Protein AF-A0AAV6YNF8-F1 (afdb_monomer_lite)

Foldseek 3Di:
DFKDQQVVRDTDGDDQAEDPDDPVLVVLQVVPDDDDDVSNHDPDDDDDDPDDDQRMKDKDWDKDFDDPDDLVVVCVCVVPDDPVCCVVCVVVVVVVVVRSSVSSVPRVNDIDTFKMDIGRVVVQVVVQVPVPPPDDDDDDDDDDPVVVVVVSNVVVPDDPDPDDPPPDDDDDDDDPDIGTD

Secondary structure (DSSP, 8-state):
-EEEETTTTEE-S---------HHHHHTTTTT-----GGGS-S------SS--TTEEEEEEEEEE--SS-HHHHHHHHHH--GGGTTTSHHHHHHHHHHHHHHHHHHTT-EEEEEEEEEEHHHHHHHHTSTT-SS---------HHHHHHHHHHTT---S----TTSPPPPPP-----EE-

Sequence (181 aa):
MALYDAKEKRKISESFHFDLNSDAMKNMLRTQSGHQAPSTLARSAIFSITYPSPDIYLVIKMEKVLQQGDIGDCCEPYMVLKESDGMKNKEKVDKLRAQADQFCSRLGRYRMPFAWTAIHLMNIINSMGACERDSDSESERKSTWNERKKKAFERLSVGDEVCGFNSFRPATLTVTNFFKQ

InterPro domains:
  IPR026791 Dedicator of cytokinesis [PTHR23317] (1-181)

Structure (mmCIF, N/CA/C/O backbone):
data_AF-A0AAV6YNF8-F1
#
_entry.id   AF-A0AAV6YNF8-F1
#
loop_
_atom_site.group_PDB
_atom_site.id
_atom_site.type_symbol
_atom_site.label_atom_id
_atom_site.label_alt_id
_atom_site.label_comp_id
_atom_site.label_asym_id
_atom_site.label_entity_id
_atom_site.label_seq_id
_atom_site.pdbx_PDB_ins_code
_atom_site.Cartn_x
_atom_site.Cartn_y
_atom_site.Cartn_z
_atom_site.occupancy
_atom_site.B_iso_or_equiv
_atom_site.auth_seq_id
_atom_site.auth_comp_id
_atom_site.auth_asym_id
_atom_site.auth_atom_id
_atom_site.pdbx_PDB_model_num
ATOM 1 N N . MET A 1 1 ? 3.901 -4.040 -3.110 1.00 92.62 1 MET A N 1
ATOM 2 C CA . MET A 1 1 ? 4.691 -3.349 -4.151 1.00 92.62 1 MET A CA 1
ATOM 3 C C . MET A 1 1 ? 5.000 -4.296 -5.302 1.00 92.62 1 MET A C 1
ATOM 5 O O . MET A 1 1 ? 5.044 -5.501 -5.084 1.00 92.62 1 MET A O 1
ATOM 9 N N . ALA A 1 2 ? 5.184 -3.765 -6.508 1.00 95.69 2 ALA A N 1
ATOM 10 C CA . ALA A 1 2 ? 5.621 -4.513 -7.690 1.00 95.69 2 ALA A CA 1
ATOM 11 C C . ALA A 1 2 ? 6.217 -3.557 -8.735 1.00 95.69 2 ALA A C 1
ATOM 13 O O . ALA A 1 2 ? 5.951 -2.354 -8.694 1.00 95.69 2 ALA A O 1
ATOM 14 N N . LEU A 1 3 ? 6.985 -4.094 -9.679 1.00 96.69 3 LEU A N 1
ATOM 15 C CA . LEU A 1 3 ? 7.492 -3.361 -10.833 1.00 96.69 3 LEU A CA 1
ATOM 16 C C . LEU A 1 3 ? 6.463 -3.355 -11.967 1.00 96.69 3 LEU A C 1
ATOM 18 O O . LEU A 1 3 ? 5.854 -4.382 -12.288 1.00 96.69 3 LEU A O 1
ATOM 22 N N . TYR A 1 4 ? 6.297 -2.191 -12.582 1.00 97.06 4 TYR A N 1
ATOM 23 C CA . TY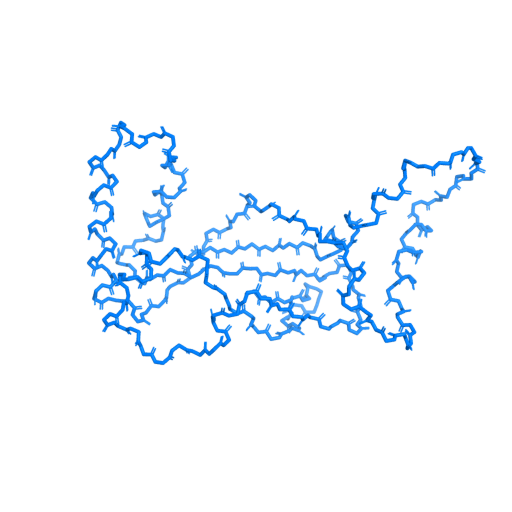R A 1 4 ? 5.444 -1.971 -13.743 1.00 97.06 4 TYR A CA 1
ATOM 24 C C . TYR A 1 4 ? 6.255 -1.331 -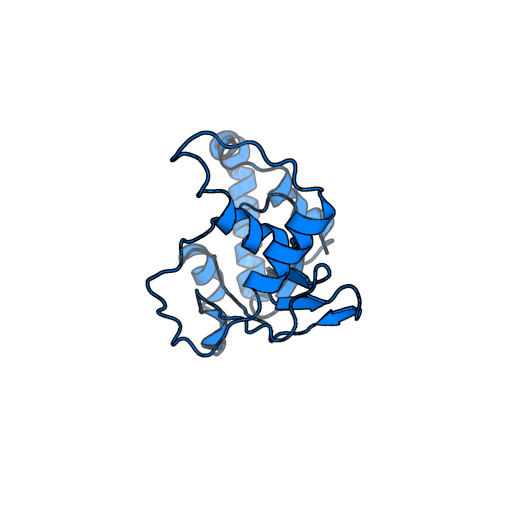14.857 1.00 97.06 4 TYR A C 1
ATOM 26 O O . TYR A 1 4 ? 7.044 -0.423 -14.606 1.00 97.06 4 TYR A O 1
ATOM 34 N N . ASP A 1 5 ? 6.018 -1.791 -16.076 1.00 96.31 5 ASP A N 1
ATOM 35 C CA . ASP A 1 5 ? 6.506 -1.151 -17.286 1.00 96.31 5 ASP A CA 1
ATOM 36 C C . ASP A 1 5 ? 5.393 -0.246 -17.828 1.00 96.31 5 ASP A C 1
ATOM 38 O O . ASP A 1 5 ? 4.312 -0.723 -18.189 1.00 96.31 5 ASP A O 1
ATOM 42 N N . ALA A 1 6 ? 5.631 1.065 -17.825 1.00 96.19 6 ALA A N 1
ATOM 43 C CA . ALA A 1 6 ? 4.671 2.062 -18.284 1.00 96.19 6 ALA A CA 1
ATOM 44 C C . ALA A 1 6 ? 4.515 2.064 -19.811 1.00 96.19 6 ALA A C 1
ATOM 46 O O . ALA A 1 6 ? 3.421 2.347 -20.306 1.00 96.19 6 ALA A O 1
ATOM 47 N N . LYS A 1 7 ? 5.572 1.713 -20.552 1.00 95.19 7 LYS A N 1
ATOM 48 C CA . LYS A 1 7 ? 5.548 1.619 -22.013 1.00 95.19 7 LYS A CA 1
ATOM 49 C C . LYS A 1 7 ? 4.696 0.432 -22.453 1.00 95.19 7 LYS A C 1
ATOM 51 O O . LYS A 1 7 ? 3.805 0.591 -23.283 1.00 95.19 7 LYS A O 1
ATOM 56 N N . GLU A 1 8 ? 4.909 -0.720 -21.825 1.00 94.06 8 GLU A N 1
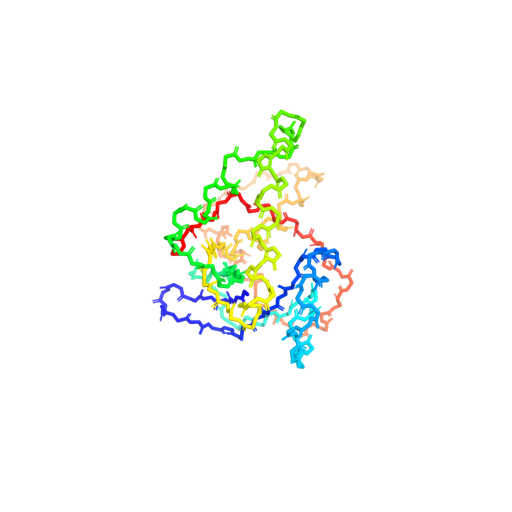ATOM 57 C CA . GLU A 1 8 ? 4.154 -1.955 -22.086 1.00 94.06 8 GLU A CA 1
ATOM 58 C C . GLU A 1 8 ? 2.822 -2.024 -21.311 1.00 94.06 8 GLU A C 1
ATOM 60 O O . GLU A 1 8 ? 2.043 -2.963 -21.479 1.00 94.06 8 GLU A O 1
ATOM 65 N N . LYS A 1 9 ? 2.555 -1.039 -20.441 1.00 95.38 9 LYS A N 1
ATOM 66 C CA . LYS A 1 9 ? 1.345 -0.906 -19.607 1.00 95.38 9 LYS A CA 1
ATOM 67 C C . LYS A 1 9 ? 1.009 -2.165 -18.801 1.00 95.38 9 LYS A C 1
ATOM 69 O O . LYS A 1 9 ? -0.162 -2.504 -18.620 1.00 95.38 9 LYS A O 1
ATOM 74 N N . ARG A 1 10 ? 2.025 -2.865 -18.292 1.00 95.75 10 ARG A N 1
ATOM 75 C CA . ARG A 1 10 ? 1.845 -4.141 -17.582 1.00 95.75 10 ARG A CA 1
ATOM 76 C C . ARG A 1 10 ? 2.726 -4.265 -16.348 1.00 95.75 10 ARG A C 1
ATOM 78 O O . ARG A 1 10 ? 3.792 -3.662 -16.250 1.00 95.75 10 ARG A O 1
ATOM 85 N N . LYS A 1 11 ? 2.280 -5.099 -15.408 1.00 96.44 11 LYS A N 1
ATOM 86 C CA . LYS A 1 11 ? 3.100 -5.543 -14.277 1.00 96.44 11 LYS A CA 1
ATOM 87 C C . LYS A 1 11 ? 4.159 -6.524 -14.787 1.00 96.44 11 LYS A C 1
ATOM 89 O O . LYS A 1 11 ? 3.813 -7.444 -15.523 1.00 96.44 11 LYS A O 1
ATOM 94 N N . ILE A 1 12 ? 5.411 -6.343 -14.375 1.00 95.81 12 ILE A N 1
ATOM 95 C CA . ILE A 1 12 ? 6.553 -7.164 -14.820 1.00 95.81 12 ILE A CA 1
ATOM 96 C C . ILE A 1 12 ? 7.224 -7.953 -13.686 1.00 95.81 12 ILE A C 1
ATOM 98 O O . ILE A 1 12 ? 8.149 -8.712 -13.944 1.00 95.81 12 ILE A O 1
ATOM 102 N N . SER A 1 13 ? 6.760 -7.808 -12.442 1.00 94.88 13 SER A N 1
ATOM 103 C CA . SER A 1 13 ? 7.218 -8.613 -11.301 1.00 94.88 13 SER A CA 1
ATOM 104 C C . SER A 1 13 ? 6.059 -9.269 -10.554 1.00 94.88 13 SER A C 1
ATOM 106 O O . SER A 1 13 ? 4.887 -8.911 -10.721 1.00 94.88 13 SER A O 1
ATOM 108 N N . GLU A 1 14 ? 6.383 -10.183 -9.644 1.00 92.00 14 GLU A N 1
ATOM 109 C CA . GLU A 1 14 ? 5.440 -10.624 -8.620 1.00 92.00 14 GLU A CA 1
ATOM 110 C C . GLU A 1 14 ? 5.032 -9.479 -7.676 1.00 92.00 14 GLU A C 1
ATOM 112 O O . GLU A 1 14 ? 5.623 -8.392 -7.669 1.00 92.00 14 GLU A O 1
ATOM 117 N N . SER A 1 15 ? 3.975 -9.721 -6.899 1.00 91.44 15 SER A N 1
ATOM 118 C CA . SER A 1 15 ? 3.502 -8.781 -5.886 1.00 91.44 15 SER A CA 1
ATOM 119 C C . SER A 1 15 ? 4.155 -9.090 -4.543 1.00 91.44 15 SER A C 1
ATOM 121 O O . SER A 1 15 ? 3.827 -10.090 -3.909 1.00 91.44 15 SER A O 1
ATOM 123 N N . PHE A 1 16 ? 5.016 -8.192 -4.080 1.00 91.75 16 PHE A N 1
ATOM 124 C CA . PHE A 1 16 ? 5.605 -8.264 -2.750 1.00 91.75 16 PHE A CA 1
ATOM 125 C C . PHE A 1 16 ? 4.724 -7.532 -1.735 1.00 91.75 16 PHE A C 1
ATOM 127 O O . PHE A 1 16 ? 4.425 -6.349 -1.917 1.00 91.75 16 PHE A O 1
ATOM 134 N N . HIS A 1 17 ? 4.307 -8.205 -0.668 1.00 89.25 17 HIS A N 1
ATOM 135 C CA . HIS A 1 17 ? 3.494 -7.613 0.394 1.00 89.25 17 HIS A CA 1
ATOM 136 C C . HIS A 1 17 ? 4.344 -7.484 1.651 1.00 89.25 17 HIS A C 1
ATOM 138 O O . HIS A 1 17 ? 5.160 -8.348 1.937 1.00 89.25 17 HIS A O 1
ATOM 144 N N . PHE A 1 18 ? 4.161 -6.403 2.394 1.00 88.81 18 PHE A N 1
ATOM 145 C CA . PHE A 1 18 ? 4.869 -6.181 3.645 1.00 88.81 18 PHE A CA 1
ATOM 146 C C . PHE A 1 18 ? 3.979 -5.384 4.589 1.00 88.81 18 PHE A C 1
ATOM 148 O O . PHE A 1 18 ? 3.141 -4.594 4.148 1.00 88.81 18 PHE A O 1
ATOM 155 N N . ASP A 1 19 ? 4.177 -5.593 5.886 1.00 87.19 19 ASP A N 1
ATOM 156 C CA . ASP A 1 19 ? 3.402 -4.945 6.936 1.00 87.19 19 ASP A CA 1
ATOM 157 C C . ASP A 1 19 ? 4.313 -4.122 7.857 1.00 87.19 19 ASP A C 1
ATOM 159 O O . ASP A 1 19 ? 5.087 -4.668 8.651 1.00 87.19 19 ASP A O 1
ATOM 163 N N . LEU A 1 20 ? 4.192 -2.795 7.755 1.00 85.56 20 LEU A N 1
ATOM 164 C CA . LEU A 1 20 ? 4.922 -1.823 8.577 1.00 85.56 20 LEU A CA 1
ATOM 165 C C . LEU A 1 20 ? 4.193 -1.454 9.877 1.00 85.56 20 LEU A C 1
ATOM 167 O O . LEU A 1 20 ? 4.682 -0.617 10.632 1.00 85.56 20 LEU A O 1
ATOM 171 N N . ASN A 1 21 ? 3.028 -2.044 10.152 1.00 88.44 21 ASN A N 1
ATOM 172 C CA . ASN A 1 21 ? 2.275 -1.735 11.359 1.00 88.44 21 ASN A CA 1
ATOM 173 C C . ASN A 1 21 ? 3.021 -2.191 12.622 1.00 88.44 21 ASN A C 1
ATOM 175 O O . ASN A 1 21 ? 3.659 -3.253 12.651 1.00 88.44 21 ASN A O 1
ATOM 179 N N . SER A 1 22 ? 2.885 -1.397 13.688 1.00 88.62 22 SER A N 1
ATOM 180 C CA . SER A 1 22 ? 3.375 -1.750 15.021 1.00 88.62 22 SER A CA 1
ATOM 181 C C . SER A 1 22 ? 2.633 -2.963 15.583 1.00 88.62 22 SER A C 1
ATOM 183 O O . SER A 1 22 ? 1.509 -3.271 15.173 1.00 88.62 22 SER A O 1
ATOM 185 N N . ASP A 1 23 ? 3.230 -3.629 16.571 1.00 86.81 23 ASP A N 1
ATOM 186 C CA . ASP A 1 23 ? 2.586 -4.773 17.224 1.00 86.81 23 ASP A CA 1
ATOM 187 C C . ASP A 1 23 ? 1.247 -4.385 17.858 1.00 86.81 23 ASP A C 1
ATOM 189 O O . ASP A 1 23 ? 0.283 -5.137 17.759 1.00 86.81 23 ASP A O 1
ATOM 193 N N . ALA A 1 24 ? 1.134 -3.176 18.416 1.00 87.62 24 ALA A N 1
ATOM 194 C CA . ALA A 1 24 ? -0.123 -2.664 18.959 1.00 87.62 24 ALA A CA 1
ATOM 195 C C . ALA A 1 24 ? -1.247 -2.621 17.906 1.00 87.62 24 ALA A C 1
ATOM 197 O O . ALA A 1 24 ? -2.357 -3.069 18.178 1.00 87.62 24 ALA A O 1
ATOM 198 N N . MET A 1 25 ? -0.955 -2.150 16.691 1.00 88.00 25 MET A N 1
ATOM 199 C CA . MET A 1 25 ? -1.936 -2.099 15.601 1.00 88.00 25 MET A CA 1
ATOM 200 C C . MET A 1 25 ? -2.276 -3.507 15.090 1.00 88.00 25 MET A C 1
ATOM 202 O O . MET A 1 25 ? -3.436 -3.828 14.838 1.00 88.00 25 MET A O 1
ATOM 206 N N . LYS A 1 26 ? -1.276 -4.393 15.003 1.00 87.25 26 LYS A N 1
ATOM 207 C CA . LYS A 1 26 ? -1.484 -5.806 14.644 1.00 87.25 26 LYS A CA 1
ATOM 208 C C . LYS A 1 26 ? -2.362 -6.531 15.666 1.00 87.25 26 LYS A C 1
ATOM 210 O O . LYS A 1 26 ? -3.153 -7.395 15.288 1.00 87.25 26 LYS A O 1
ATOM 215 N N . ASN A 1 27 ? -2.281 -6.155 16.945 1.00 88.06 27 ASN A N 1
ATOM 216 C CA . ASN A 1 27 ? -3.108 -6.727 18.010 1.00 88.06 27 ASN A CA 1
ATOM 217 C C . ASN A 1 27 ? -4.604 -6.498 17.785 1.00 88.06 27 ASN A C 1
ATOM 219 O O . ASN A 1 27 ? -5.390 -7.385 18.111 1.00 88.06 27 ASN A O 1
ATOM 223 N N . MET A 1 28 ? -4.987 -5.386 17.150 1.00 89.12 28 MET A N 1
ATOM 224 C CA . MET A 1 28 ? -6.384 -5.085 16.812 1.00 89.12 28 MET A CA 1
ATOM 225 C C . MET A 1 28 ? -6.995 -6.118 15.845 1.00 89.12 28 MET A C 1
ATOM 227 O O . MET A 1 28 ? -8.214 -6.243 15.762 1.00 89.12 28 MET A O 1
ATOM 231 N N . LEU A 1 29 ? -6.164 -6.875 15.115 1.00 86.56 29 LEU A N 1
ATOM 232 C CA . LEU A 1 29 ? -6.586 -7.854 14.106 1.00 86.56 29 LEU A CA 1
ATOM 233 C C . LEU A 1 29 ? -6.427 -9.318 14.543 1.00 86.56 29 LEU A C 1
ATOM 235 O O . LEU A 1 29 ? -6.814 -10.214 13.790 1.00 86.56 29 LEU A O 1
ATOM 239 N N . ARG A 1 30 ? -5.887 -9.588 15.740 1.00 71.88 30 ARG A N 1
ATOM 240 C CA . ARG A 1 30 ? -5.541 -10.954 16.189 1.00 71.88 30 ARG A CA 1
ATOM 241 C C . ARG A 1 30 ? -6.725 -11.916 16.223 1.00 71.88 30 ARG A C 1
ATOM 243 O O . ARG A 1 30 ? -6.553 -13.100 15.967 1.00 71.88 30 ARG A O 1
ATOM 250 N N . THR A 1 31 ? -7.929 -11.422 16.491 1.00 66.25 31 THR A N 1
ATOM 251 C CA . THR A 1 31 ? -9.146 -12.251 16.533 1.00 66.25 31 THR A CA 1
ATOM 252 C C . THR A 1 31 ? -9.603 -12.699 15.141 1.00 66.25 31 THR A C 1
ATOM 254 O O . THR A 1 31 ? -10.402 -13.622 15.015 1.00 66.25 31 THR A O 1
ATOM 257 N N . GLN A 1 32 ? -9.125 -12.033 14.085 1.00 64.31 32 GLN A N 1
ATOM 258 C CA . GLN A 1 32 ? -9.597 -12.204 12.710 1.00 64.31 32 GLN A CA 1
ATOM 259 C C . GLN A 1 32 ? -8.520 -12.717 11.750 1.00 64.31 32 GLN A C 1
ATOM 261 O O . GLN A 1 32 ? -8.840 -13.056 10.610 1.00 64.31 32 GLN A O 1
ATOM 266 N N . SER A 1 33 ? -7.258 -12.780 12.175 1.00 61.38 33 SER A N 1
ATOM 267 C CA . SER A 1 33 ? -6.169 -13.267 11.336 1.00 61.38 33 SER A CA 1
ATOM 268 C C . SER A 1 33 ? -6.287 -14.778 11.128 1.00 61.38 33 SER A C 1
ATOM 270 O O . SER A 1 33 ? -5.930 -15.565 12.002 1.00 61.38 33 SER A O 1
ATOM 272 N N . GLY A 1 34 ? -6.761 -15.179 9.946 1.00 62.31 34 GLY A N 1
ATOM 273 C CA . GLY A 1 34 ? -6.439 -16.491 9.389 1.00 62.31 34 GLY A CA 1
ATOM 274 C C . GLY A 1 34 ? -4.933 -16.626 9.130 1.00 62.31 34 GLY A C 1
ATOM 275 O O . GLY A 1 34 ? -4.153 -15.722 9.436 1.00 62.31 34 GLY A O 1
ATOM 276 N N . HIS A 1 35 ? -4.522 -17.755 8.553 1.00 60.25 35 HIS A N 1
ATOM 277 C CA . HIS A 1 35 ? -3.123 -18.020 8.217 1.00 60.25 35 HIS A CA 1
ATOM 278 C C . HIS A 1 35 ? -2.565 -16.891 7.331 1.00 60.25 35 HIS A C 1
ATOM 280 O O . HIS A 1 35 ? -2.941 -16.764 6.165 1.00 60.25 35 HIS A O 1
ATOM 286 N N . GLN A 1 36 ? -1.710 -16.032 7.895 1.00 67.62 36 GLN A N 1
ATOM 287 C CA . GLN A 1 36 ? -0.995 -15.027 7.115 1.00 67.62 36 GLN A CA 1
ATOM 288 C C . GLN A 1 36 ? 0.081 -15.749 6.316 1.00 67.62 36 GLN A C 1
ATOM 290 O O . GLN A 1 36 ? 0.892 -16.480 6.886 1.00 67.62 36 GLN A O 1
ATOM 295 N N . ALA A 1 37 ? 0.077 -15.569 4.997 1.00 69.69 37 ALA A N 1
ATOM 296 C CA . ALA A 1 37 ? 1.128 -16.131 4.167 1.00 69.69 37 ALA A CA 1
ATOM 297 C C . ALA A 1 37 ? 2.483 -15.564 4.633 1.00 69.69 37 ALA A C 1
ATOM 299 O O . ALA A 1 37 ? 2.587 -14.354 4.831 1.00 69.69 37 ALA A O 1
ATOM 300 N N . PRO A 1 38 ? 3.542 -16.378 4.778 1.00 72.38 38 PRO A N 1
ATOM 301 C CA . PRO A 1 38 ? 4.855 -15.883 5.201 1.00 72.38 38 PRO A CA 1
ATOM 302 C C . PRO A 1 38 ? 5.361 -14.702 4.358 1.00 72.38 38 PRO A C 1
ATOM 304 O O . PRO A 1 38 ? 6.025 -13.802 4.870 1.00 72.38 38 PRO A O 1
ATOM 307 N N . SER A 1 39 ? 4.974 -14.658 3.080 1.00 73.38 39 SER A N 1
ATOM 308 C CA . SER A 1 39 ? 5.285 -13.569 2.156 1.00 73.38 39 SER A CA 1
ATOM 309 C C . SER A 1 39 ? 4.727 -12.206 2.573 1.00 73.38 39 SER A C 1
ATOM 311 O O . SER A 1 39 ? 5.318 -11.207 2.191 1.00 73.38 39 SER A O 1
ATOM 313 N N . THR A 1 40 ? 3.652 -12.121 3.369 1.00 73.81 40 THR A N 1
ATOM 314 C CA . THR A 1 40 ? 3.119 -10.837 3.869 1.00 73.81 40 THR A CA 1
ATOM 315 C C . THR A 1 40 ? 3.890 -10.290 5.071 1.00 73.81 40 THR A C 1
ATOM 317 O O . THR A 1 40 ? 3.727 -9.124 5.426 1.00 73.81 40 THR A O 1
ATOM 320 N N . LEU A 1 41 ? 4.725 -11.119 5.707 1.00 75.62 41 LEU A N 1
ATOM 321 C CA . LEU A 1 41 ? 5.575 -10.750 6.845 1.00 75.62 41 LEU A CA 1
ATOM 322 C C . LEU A 1 41 ? 7.007 -10.393 6.423 1.00 75.62 41 LEU A C 1
ATOM 324 O O . LEU A 1 41 ? 7.819 -9.987 7.258 1.00 75.62 41 LEU A O 1
ATOM 328 N N . ALA A 1 42 ? 7.325 -10.557 5.139 1.00 82.19 42 ALA A N 1
ATOM 329 C CA . ALA A 1 42 ? 8.649 -10.301 4.612 1.00 82.19 42 ALA A CA 1
ATOM 330 C C . ALA A 1 42 ? 9.018 -8.813 4.732 1.00 82.19 42 ALA A C 1
ATOM 332 O O . ALA A 1 42 ? 8.200 -7.916 4.524 1.00 82.19 42 ALA A O 1
ATOM 333 N N . ARG A 1 43 ? 10.285 -8.552 5.068 1.00 83.38 43 ARG A N 1
ATOM 334 C CA . ARG A 1 43 ? 10.851 -7.194 5.189 1.00 83.38 43 ARG A CA 1
ATOM 335 C C . ARG A 1 43 ? 11.798 -6.829 4.049 1.00 83.38 43 ARG A C 1
ATOM 337 O O . ARG A 1 43 ? 12.229 -5.685 3.959 1.00 83.38 43 ARG A O 1
ATOM 344 N N . SER A 1 44 ? 12.119 -7.791 3.194 1.00 86.69 44 SER A N 1
ATOM 345 C CA . SER A 1 44 ? 13.017 -7.635 2.058 1.00 86.69 44 SER A CA 1
ATOM 346 C C . SER A 1 44 ? 12.445 -8.345 0.837 1.00 86.69 44 SER A C 1
ATOM 348 O O . SER A 1 44 ? 11.786 -9.377 0.953 1.00 86.69 44 SER A O 1
ATOM 350 N N . ALA A 1 45 ? 12.706 -7.767 -0.332 1.00 87.88 45 ALA A N 1
ATOM 351 C CA . ALA A 1 45 ? 12.309 -8.291 -1.629 1.00 87.88 45 ALA A CA 1
ATOM 352 C C . ALA A 1 45 ? 13.473 -8.147 -2.604 1.00 87.88 45 ALA A C 1
ATOM 354 O O . ALA A 1 45 ? 14.221 -7.170 -2.532 1.00 87.88 45 ALA A O 1
ATOM 355 N N . ILE A 1 46 ? 13.592 -9.092 -3.530 1.00 89.31 46 ILE A N 1
ATOM 356 C CA . ILE A 1 46 ? 14.580 -9.051 -4.606 1.00 89.31 46 ILE A CA 1
ATOM 357 C C . ILE A 1 46 ? 13.820 -9.026 -5.927 1.00 89.31 46 ILE A C 1
ATOM 359 O O . ILE A 1 46 ? 12.933 -9.845 -6.154 1.00 89.31 46 ILE A O 1
ATOM 363 N N . PHE A 1 47 ? 14.173 -8.083 -6.799 1.00 90.69 47 PHE A N 1
ATOM 364 C CA . PHE A 1 47 ? 13.604 -7.971 -8.138 1.00 90.69 47 PHE A CA 1
ATOM 365 C C . PHE A 1 47 ? 14.708 -8.180 -9.166 1.00 90.69 47 PHE A C 1
ATOM 367 O O . PHE A 1 47 ? 15.691 -7.443 -9.174 1.00 90.69 47 PHE A O 1
ATOM 374 N N . SER A 1 48 ? 14.532 -9.172 -10.036 1.00 89.81 48 SER A N 1
ATOM 375 C CA . SER A 1 48 ? 15.410 -9.381 -11.186 1.00 89.81 48 SER A CA 1
ATOM 376 C C . SER A 1 48 ? 14.865 -8.626 -12.396 1.00 89.81 48 SER A C 1
ATOM 378 O O . SER A 1 48 ? 13.665 -8.680 -12.673 1.00 89.81 48 SER A O 1
ATOM 380 N N . ILE A 1 49 ? 15.734 -7.901 -13.103 1.00 88.62 49 ILE A N 1
ATOM 381 C CA . ILE A 1 49 ? 15.372 -7.088 -14.268 1.00 88.62 49 ILE A CA 1
ATOM 382 C C . ILE A 1 49 ? 16.332 -7.421 -15.399 1.00 88.62 49 ILE A C 1
ATOM 384 O O . ILE A 1 49 ? 17.470 -6.966 -15.414 1.00 88.62 49 ILE A O 1
ATOM 388 N N . THR A 1 50 ? 15.855 -8.203 -16.362 1.00 86.94 50 THR A N 1
ATOM 389 C CA . THR A 1 50 ? 16.659 -8.624 -17.517 1.00 86.94 50 THR A CA 1
ATOM 390 C C . THR A 1 50 ? 16.834 -7.506 -18.545 1.00 86.94 50 THR A C 1
ATOM 392 O O . THR A 1 50 ? 17.884 -7.401 -19.169 1.00 86.94 50 THR A O 1
ATOM 395 N N . TYR A 1 51 ? 15.822 -6.647 -18.709 1.00 85.56 51 TYR A N 1
ATOM 396 C CA . TYR A 1 51 ? 15.833 -5.547 -19.677 1.00 85.56 51 TYR A CA 1
ATOM 397 C C . TYR A 1 51 ? 15.537 -4.221 -18.970 1.00 85.56 51 TYR A C 1
ATOM 399 O O . TYR A 1 51 ? 14.374 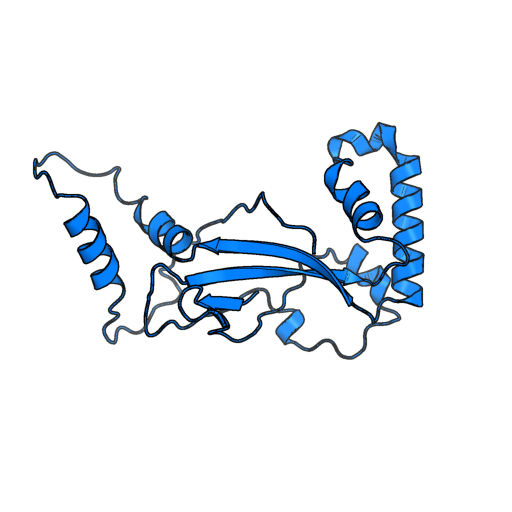-3.826 -18.848 1.00 85.56 51 TYR A O 1
ATOM 407 N N . PRO A 1 52 ? 16.570 -3.534 -18.457 1.00 85.50 52 PRO A N 1
ATOM 408 C CA . PRO A 1 52 ? 16.408 -2.224 -17.852 1.00 85.50 52 PRO A CA 1
ATOM 409 C C . PRO A 1 52 ? 15.823 -1.224 -18.854 1.00 85.50 52 PRO A C 1
ATOM 411 O O . PRO A 1 52 ? 16.220 -1.172 -20.016 1.00 85.50 52 PRO A O 1
ATOM 414 N N . SER A 1 53 ? 14.885 -0.404 -18.392 1.00 89.56 53 SER A N 1
ATOM 415 C CA . SER A 1 53 ? 14.180 0.579 -19.212 1.00 89.56 53 SER A CA 1
ATOM 416 C C . SER A 1 53 ? 13.882 1.830 -18.381 1.00 89.56 53 SER A C 1
ATOM 418 O O . SER A 1 53 ? 13.583 1.710 -17.186 1.00 89.56 53 SER A O 1
ATOM 420 N N . PRO A 1 54 ? 13.936 3.038 -18.980 1.00 92.50 54 PRO A N 1
ATOM 421 C CA . PRO A 1 54 ? 13.509 4.262 -18.313 1.00 92.50 54 PRO A CA 1
ATOM 422 C C . PRO A 1 54 ? 11.999 4.293 -18.052 1.00 92.50 54 PRO A C 1
ATOM 424 O O . PRO A 1 54 ? 11.544 5.204 -17.379 1.00 92.50 54 PRO A O 1
ATOM 427 N N . ASP A 1 55 ? 11.221 3.334 -18.545 1.00 95.50 55 ASP A N 1
ATOM 428 C CA . ASP A 1 55 ? 9.770 3.291 -18.351 1.00 95.50 55 ASP A CA 1
ATOM 429 C C . ASP A 1 55 ? 9.353 2.355 -17.203 1.00 95.50 55 ASP A C 1
ATOM 431 O O . ASP A 1 55 ? 8.167 2.080 -17.026 1.00 95.50 55 ASP A O 1
ATOM 435 N N . ILE A 1 56 ? 10.311 1.861 -16.404 1.00 96.19 56 ILE A N 1
ATOM 436 C CA . ILE A 1 56 ? 10.026 0.996 -15.253 1.00 96.19 56 ILE A CA 1
ATOM 437 C C . ILE A 1 56 ? 9.794 1.824 -13.985 1.00 96.19 56 ILE A C 1
ATOM 439 O O . ILE A 1 56 ? 10.622 2.644 -13.575 1.00 96.19 56 ILE A O 1
ATOM 443 N N . TYR A 1 57 ? 8.683 1.532 -13.311 1.00 96.38 57 TYR A N 1
ATOM 444 C CA . TYR A 1 57 ? 8.288 2.144 -12.050 1.00 96.38 57 TYR A CA 1
ATOM 445 C C . TYR A 1 57 ? 8.099 1.086 -10.968 1.00 96.38 57 TYR A C 1
ATOM 447 O O . TYR A 1 57 ? 7.459 0.054 -11.178 1.00 96.38 57 TYR A O 1
ATOM 455 N N . LEU A 1 58 ? 8.602 1.381 -9.773 1.00 95.25 58 LEU A N 1
ATOM 456 C CA . LEU A 1 58 ? 8.222 0.684 -8.558 1.00 95.25 58 LEU A CA 1
ATOM 457 C C . LEU A 1 58 ? 6.895 1.257 -8.062 1.00 95.25 58 LEU A C 1
ATOM 459 O O . LEU A 1 58 ? 6.828 2.401 -7.616 1.00 95.25 58 LEU A O 1
ATOM 463 N N . VAL A 1 59 ? 5.838 0.453 -8.113 1.00 95.69 59 VAL A N 1
ATOM 464 C CA . VAL A 1 59 ? 4.516 0.840 -7.620 1.00 95.69 59 VAL A CA 1
ATOM 465 C C . VAL A 1 59 ? 4.295 0.233 -6.243 1.00 95.69 59 VAL A C 1
ATOM 467 O O . VAL A 1 59 ? 4.316 -0.991 -6.068 1.00 95.69 59 VAL A O 1
ATOM 470 N N . ILE A 1 60 ? 4.041 1.087 -5.256 1.00 94.31 60 ILE A N 1
ATOM 471 C CA . ILE A 1 60 ? 3.667 0.684 -3.900 1.00 94.31 60 ILE A CA 1
ATOM 472 C C . ILE A 1 60 ? 2.182 0.982 -3.733 1.00 94.31 60 ILE A C 1
ATOM 474 O O . ILE A 1 60 ? 1.733 2.097 -3.978 1.00 94.31 60 ILE A O 1
ATOM 478 N N . LYS A 1 61 ? 1.421 -0.036 -3.336 1.00 93.94 61 LYS A N 1
ATOM 479 C CA . LYS A 1 61 ? -0.002 0.070 -3.017 1.00 93.94 61 LYS A CA 1
ATOM 480 C C . LYS A 1 61 ? -0.163 -0.164 -1.523 1.00 93.94 61 LYS A C 1
ATOM 482 O O . LYS A 1 61 ? 0.448 -1.089 -0.990 1.00 93.94 61 LYS A O 1
ATOM 487 N N . MET A 1 62 ? -0.950 0.684 -0.884 1.00 92.19 62 MET A N 1
ATOM 488 C CA . MET A 1 62 ? -1.338 0.596 0.512 1.00 92.19 62 MET A CA 1
ATOM 489 C C . MET A 1 62 ? -2.776 0.111 0.592 1.00 92.19 62 MET A C 1
ATOM 491 O O . MET A 1 62 ? -3.670 0.641 -0.072 1.00 92.19 62 MET A O 1
ATOM 495 N N . GLU A 1 63 ? -2.988 -0.872 1.451 1.00 91.69 63 GLU A N 1
ATOM 496 C CA . GLU A 1 63 ? -4.306 -1.384 1.783 1.00 91.69 63 GLU A CA 1
ATOM 497 C C . GLU A 1 63 ? -4.630 -1.049 3.233 1.00 91.69 63 GLU A C 1
ATOM 499 O O . GLU A 1 63 ? -3.750 -0.992 4.096 1.00 91.69 63 GLU A O 1
ATOM 504 N N . LYS A 1 64 ? -5.915 -0.859 3.509 1.00 92.12 64 LYS A N 1
ATOM 505 C CA . LYS A 1 64 ? -6.442 -0.615 4.850 1.00 92.12 64 LYS A CA 1
ATOM 506 C C . LYS A 1 64 ? -7.522 -1.643 5.163 1.00 92.12 64 LYS A C 1
ATOM 508 O O . LYS A 1 64 ? -8.079 -2.266 4.264 1.00 92.12 64 LYS A O 1
ATOM 513 N N . VAL A 1 65 ? -7.808 -1.848 6.445 1.00 92.62 65 VAL A N 1
ATOM 514 C CA . VAL A 1 65 ? -9.012 -2.581 6.865 1.00 92.62 65 VAL A CA 1
ATOM 515 C C . VAL A 1 65 ? -10.243 -1.876 6.302 1.00 92.62 65 VAL A C 1
ATOM 517 O O . VAL A 1 65 ? -10.334 -0.647 6.379 1.00 92.62 65 VAL A O 1
ATOM 520 N N . LEU A 1 66 ? -11.170 -2.655 5.742 1.00 92.56 66 LEU A N 1
ATOM 521 C CA . LEU A 1 66 ? -12.410 -2.127 5.189 1.00 92.56 66 LEU A CA 1
ATOM 522 C C . LEU A 1 66 ? -13.156 -1.307 6.251 1.00 92.56 66 LEU A C 1
ATOM 524 O O . LEU A 1 66 ? -13.407 -1.769 7.363 1.00 92.56 66 LEU A O 1
ATOM 528 N N . GLN A 1 67 ? -13.512 -0.084 5.883 1.00 92.19 67 GLN A N 1
ATOM 529 C CA . GLN A 1 67 ? -14.268 0.855 6.698 1.00 92.19 67 GLN A CA 1
ATOM 530 C C . GLN A 1 67 ? -15.522 1.266 5.924 1.00 92.19 67 GLN A C 1
ATOM 532 O O . GLN A 1 67 ? -15.504 1.347 4.701 1.00 92.19 67 GLN A O 1
ATOM 537 N N . GLN A 1 68 ? -16.619 1.495 6.643 1.00 87.44 68 GLN A N 1
ATOM 538 C CA . GLN A 1 68 ? -17.840 2.047 6.057 1.00 87.44 68 GLN A CA 1
ATOM 539 C C . GLN A 1 68 ? -17.707 3.565 5.884 1.00 87.44 68 GLN A C 1
ATOM 541 O O . GLN A 1 68 ? -17.201 4.237 6.785 1.00 87.44 68 GLN A O 1
ATOM 546 N N . GLY A 1 69 ? -18.206 4.079 4.760 1.00 86.94 69 GLY A N 1
ATOM 547 C CA . GLY A 1 69 ? -18.142 5.493 4.382 1.00 86.94 69 GLY A CA 1
ATOM 548 C C . GLY A 1 69 ? -17.304 5.719 3.125 1.00 86.94 69 GLY A C 1
ATOM 549 O O . GLY A 1 69 ? -16.766 4.772 2.547 1.00 86.94 69 GLY A O 1
ATOM 550 N N . ASP A 1 70 ? -17.198 6.978 2.712 1.00 87.31 70 ASP A N 1
ATOM 551 C CA . ASP A 1 70 ? -16.411 7.359 1.546 1.00 87.31 70 ASP A CA 1
ATOM 552 C C . ASP A 1 70 ? -14.909 7.351 1.854 1.00 87.31 70 ASP A C 1
ATOM 554 O O . ASP A 1 70 ? -14.458 7.652 2.965 1.00 87.31 70 ASP A O 1
ATOM 558 N N . ILE A 1 71 ? -14.096 7.031 0.843 1.00 84.62 71 ILE A N 1
ATOM 559 C CA . ILE A 1 71 ? -12.636 6.978 0.999 1.00 84.62 71 ILE A CA 1
ATOM 560 C C . ILE A 1 71 ? -12.032 8.345 1.353 1.00 84.62 71 ILE A C 1
ATOM 562 O O . ILE A 1 71 ? -11.025 8.397 2.057 1.00 84.62 71 ILE A O 1
ATOM 566 N N . GLY A 1 72 ? -12.677 9.441 0.928 1.00 85.75 72 GLY A N 1
ATOM 567 C CA . GLY A 1 72 ? -12.295 10.810 1.285 1.00 85.75 72 GLY A CA 1
ATOM 568 C C . GLY A 1 72 ? -12.352 11.056 2.793 1.00 85.75 72 GLY A C 1
ATOM 569 O O . GLY A 1 72 ? -11.371 11.499 3.386 1.00 85.75 72 GLY A O 1
ATOM 570 N N . ASP A 1 73 ? -13.453 10.663 3.433 1.00 87.38 73 ASP A N 1
ATOM 571 C CA . ASP A 1 73 ? -13.609 10.780 4.887 1.00 87.38 73 ASP A CA 1
ATOM 572 C C . ASP A 1 73 ? -12.625 9.869 5.630 1.00 87.38 73 ASP A C 1
ATOM 574 O O . ASP A 1 73 ? -12.116 10.208 6.698 1.00 87.38 73 ASP A O 1
ATOM 578 N N . CYS A 1 74 ? -12.323 8.705 5.047 1.00 88.06 74 CYS A N 1
ATOM 579 C CA . CYS A 1 74 ? -11.369 7.758 5.610 1.00 88.06 74 CYS A CA 1
ATOM 580 C C . CYS A 1 74 ? -9.923 8.272 5.574 1.00 88.06 74 CYS A C 1
ATOM 582 O O . CYS A 1 74 ? -9.145 7.927 6.466 1.00 88.06 74 CYS A O 1
ATOM 584 N N . CYS A 1 75 ? -9.531 9.033 4.545 1.00 89.62 75 CYS A N 1
ATOM 585 C CA . CYS A 1 75 ? -8.165 9.542 4.408 1.00 89.62 75 CYS A CA 1
ATOM 586 C C . CYS A 1 75 ? -7.933 10.858 5.156 1.00 89.62 75 CYS A C 1
ATOM 588 O O . CYS A 1 75 ? -6.801 11.129 5.551 1.00 89.62 75 CYS A O 1
ATOM 590 N N . GLU A 1 76 ? -8.983 11.642 5.405 1.00 88.94 76 GLU A N 1
ATOM 591 C CA . GLU A 1 76 ? -8.882 12.968 6.022 1.00 88.94 76 GLU A CA 1
ATOM 592 C C . GLU A 1 76 ? -8.111 12.993 7.360 1.00 88.94 76 GLU A C 1
ATOM 594 O O . GLU A 1 76 ? -7.225 13.841 7.527 1.00 88.94 76 GLU A O 1
ATOM 599 N N . PRO A 1 77 ? -8.320 12.043 8.299 1.00 88.06 77 PRO A N 1
ATOM 600 C CA . PRO A 1 77 ? -7.532 11.994 9.526 1.00 88.06 77 PRO A CA 1
ATOM 601 C C . PRO A 1 77 ? -6.028 11.856 9.276 1.00 88.06 77 PRO A C 1
ATOM 603 O O . PRO A 1 77 ? -5.244 12.410 10.036 1.00 88.06 77 PRO A O 1
ATOM 606 N N . TYR A 1 78 ? -5.622 11.159 8.213 1.00 86.75 78 TYR A N 1
ATOM 607 C CA . TYR A 1 78 ? -4.213 10.939 7.872 1.00 86.75 78 TYR A CA 1
ATOM 608 C C . TYR A 1 78 ? -3.566 12.154 7.199 1.00 86.75 78 TYR A C 1
ATOM 610 O O . TYR A 1 78 ? -2.342 12.257 7.176 1.00 86.75 78 TYR A O 1
ATOM 618 N N . MET A 1 79 ? -4.367 13.064 6.643 1.00 86.25 79 MET A N 1
ATOM 619 C CA . MET A 1 79 ? -3.876 14.264 5.966 1.00 86.25 79 MET A CA 1
ATOM 620 C C . MET A 1 79 ? -3.780 15.463 6.912 1.00 86.25 79 MET A C 1
ATOM 622 O O . MET A 1 79 ? -2.845 16.258 6.809 1.00 86.25 79 MET A O 1
ATOM 626 N N . VAL A 1 80 ? -4.742 15.597 7.830 1.00 84.12 80 VAL A N 1
ATOM 627 C CA . VAL A 1 80 ? -4.899 16.806 8.654 1.00 84.12 80 VAL A CA 1
ATOM 628 C C . VAL A 1 80 ? -4.379 16.632 10.079 1.00 84.12 80 VAL A C 1
ATOM 630 O O . VAL A 1 80 ? -3.942 17.610 10.685 1.00 84.12 80 VAL A O 1
ATOM 633 N N . LEU A 1 81 ? -4.394 15.416 10.640 1.00 81.56 81 LEU A N 1
ATOM 634 C CA . LEU A 1 81 ? -3.854 15.186 11.982 1.00 81.56 81 LEU A CA 1
ATOM 635 C C . LEU A 1 81 ? -2.355 14.915 11.902 1.00 81.56 81 LEU A C 1
ATOM 637 O O . LEU A 1 81 ? -1.917 13.907 11.354 1.00 81.56 81 LEU A O 1
ATOM 641 N N . LYS A 1 82 ? -1.567 15.800 12.509 1.00 76.56 82 LYS A N 1
ATOM 642 C CA . LYS A 1 82 ? -0.141 15.574 12.744 1.00 76.56 82 LYS A CA 1
ATOM 643 C C . LYS A 1 82 ? 0.065 15.051 14.159 1.00 76.56 82 LYS A C 1
ATOM 645 O O . LYS A 1 82 ? -0.607 15.495 15.090 1.00 76.56 82 LYS A O 1
ATOM 650 N N . GLU A 1 83 ? 1.030 14.153 14.342 1.00 66.62 83 GLU A N 1
ATOM 651 C CA . GLU A 1 83 ? 1.377 13.615 15.670 1.00 66.62 83 GLU A CA 1
ATOM 652 C C . GLU A 1 83 ? 1.754 14.723 16.671 1.00 66.62 83 GLU A C 1
ATOM 654 O O . GLU A 1 83 ? 1.468 14.605 17.862 1.00 66.62 83 GLU A O 1
ATOM 659 N N . SER A 1 84 ? 2.299 15.846 16.184 1.00 68.25 84 SER A N 1
ATOM 660 C CA . SER A 1 84 ? 2.624 17.033 16.986 1.00 68.25 84 SER A CA 1
ATOM 661 C C . SER A 1 84 ? 1.415 17.686 17.667 1.00 68.25 84 SER A C 1
ATOM 663 O O . SER A 1 84 ? 1.581 18.366 18.677 1.00 68.25 84 SER A O 1
ATOM 665 N N . ASP A 1 85 ? 0.199 17.473 17.153 1.00 66.31 85 ASP A N 1
ATOM 666 C CA . ASP A 1 85 ? -1.031 18.095 17.664 1.00 66.31 85 ASP A CA 1
ATOM 667 C C . ASP A 1 85 ? -1.769 17.213 18.689 1.00 66.31 85 ASP A C 1
ATOM 669 O O . ASP A 1 85 ? -2.872 17.548 19.139 1.00 66.31 85 ASP A O 1
ATOM 673 N N . GLY A 1 86 ? -1.163 16.089 19.093 1.00 62.91 86 GLY A N 1
ATOM 674 C CA . GLY A 1 86 ? -1.787 15.051 19.920 1.00 62.91 86 GLY A CA 1
ATOM 675 C C . GLY A 1 86 ? -2.363 15.537 21.256 1.00 62.91 86 GLY A C 1
ATOM 676 O O . GLY A 1 86 ? -3.361 14.990 21.718 1.00 62.91 86 GLY A O 1
ATOM 677 N N . MET A 1 87 ? -1.808 16.600 21.852 1.00 67.56 87 MET A N 1
ATOM 678 C CA . MET A 1 87 ? -2.313 17.160 23.117 1.00 67.56 87 MET A CA 1
ATOM 679 C C . MET A 1 87 ? -3.624 17.945 22.933 1.00 67.56 87 MET A C 1
ATOM 681 O O . MET A 1 87 ? -4.492 17.899 23.800 1.00 67.56 87 MET A O 1
ATOM 685 N N . LYS A 1 88 ? -3.788 18.649 21.802 1.00 76.94 88 LYS A N 1
ATOM 686 C CA . LYS A 1 88 ? -4.983 19.466 21.507 1.00 76.94 88 LYS A CA 1
ATOM 687 C C . LYS A 1 88 ? -6.132 18.625 20.955 1.00 76.94 88 LYS A C 1
ATOM 689 O O . LYS A 1 88 ? -7.292 18.937 21.195 1.00 76.94 88 LYS A O 1
ATOM 694 N N . ASN A 1 89 ? -5.800 17.535 20.265 1.00 82.31 89 ASN A N 1
ATOM 695 C CA . ASN A 1 89 ? -6.765 16.680 19.575 1.00 82.31 89 ASN A CA 1
ATOM 696 C C . ASN A 1 89 ? -6.962 15.315 20.247 1.00 82.31 89 ASN A C 1
ATOM 698 O O . ASN A 1 89 ? -7.502 14.408 19.615 1.00 82.31 89 ASN A O 1
ATOM 702 N N . LYS A 1 90 ? -6.550 15.153 21.512 1.00 86.44 90 LYS A N 1
ATOM 703 C CA . LYS A 1 90 ? -6.562 13.862 22.218 1.00 86.44 90 LYS A CA 1
ATOM 704 C C . LYS A 1 90 ? -7.913 13.146 22.136 1.00 86.44 90 LYS A C 1
ATOM 706 O O . LYS A 1 90 ? -7.967 12.009 21.689 1.00 86.44 90 LYS A O 1
ATOM 711 N N . GLU A 1 91 ? -9.007 13.834 22.466 1.00 89.00 91 GLU A N 1
ATOM 712 C CA . GLU A 1 91 ? -10.353 13.241 22.423 1.00 89.00 91 GLU A CA 1
ATOM 713 C C . GLU A 1 91 ? -10.750 12.799 21.001 1.00 89.00 91 GLU A C 1
ATOM 715 O O . GLU A 1 91 ? -11.363 11.749 20.813 1.00 89.00 91 GLU A O 1
ATOM 720 N N . LYS A 1 92 ? -10.367 13.572 19.975 1.00 88.75 92 LYS A N 1
ATOM 721 C CA . LYS A 1 92 ? -10.611 13.222 18.567 1.00 88.75 92 LYS A CA 1
ATOM 722 C C . LYS A 1 92 ? -9.804 11.986 18.158 1.00 88.75 92 LYS A C 1
ATOM 724 O O . LYS A 1 92 ? -10.344 11.107 17.493 1.00 88.75 92 LYS A O 1
ATOM 729 N N . VAL A 1 93 ? -8.539 11.905 18.571 1.00 88.38 93 VAL A N 1
ATOM 730 C CA . VAL A 1 93 ? -7.668 10.747 18.318 1.00 88.38 93 VAL A CA 1
ATOM 731 C C . VAL A 1 93 ? -8.204 9.497 19.017 1.00 88.38 93 VAL A C 1
ATOM 733 O O . VAL A 1 93 ? -8.278 8.442 18.391 1.00 88.38 93 VAL A O 1
ATOM 736 N N . ASP A 1 94 ? -8.645 9.614 20.269 1.00 89.94 94 ASP A N 1
ATOM 737 C CA . ASP A 1 94 ? -9.212 8.496 21.028 1.00 89.94 94 ASP A CA 1
ATOM 738 C C . ASP A 1 94 ? -10.509 7.978 20.380 1.00 89.94 94 ASP A C 1
ATOM 740 O O . ASP A 1 94 ? -10.683 6.766 20.230 1.00 89.94 94 ASP A O 1
ATOM 744 N N . LYS A 1 95 ? -11.380 8.876 19.887 1.00 91.88 95 LYS A N 1
ATOM 745 C CA . LYS A 1 95 ? -12.576 8.503 19.105 1.00 91.88 95 LYS A CA 1
ATOM 746 C C . LYS A 1 95 ? -12.218 7.751 17.821 1.00 91.88 95 LYS A C 1
ATOM 748 O O . LYS A 1 95 ? -12.819 6.718 17.533 1.00 91.88 95 LYS A O 1
ATOM 753 N N . LEU A 1 96 ? -11.231 8.238 17.066 1.00 91.31 96 LEU A N 1
ATOM 754 C CA . LEU A 1 96 ? -10.766 7.583 15.838 1.00 91.31 96 LEU A CA 1
ATOM 755 C C . LEU A 1 96 ? -10.160 6.203 16.118 1.00 91.31 96 LEU A C 1
ATOM 757 O O . LEU A 1 96 ? -10.411 5.261 15.368 1.00 91.31 96 LEU A O 1
ATOM 761 N N . ARG A 1 97 ? -9.403 6.056 17.212 1.00 90.06 97 ARG A N 1
ATOM 762 C CA . ARG A 1 97 ? -8.854 4.761 17.636 1.00 90.06 97 ARG A CA 1
ATOM 763 C C . ARG A 1 97 ? -9.965 3.775 17.993 1.00 90.06 97 ARG A C 1
ATOM 765 O O . ARG A 1 97 ? -9.959 2.666 17.470 1.00 90.06 97 ARG A O 1
ATOM 772 N N . ALA A 1 98 ? -10.944 4.193 18.796 1.00 92.75 98 ALA A N 1
ATOM 773 C CA . ALA A 1 98 ? -12.090 3.352 19.142 1.00 92.75 98 ALA A CA 1
ATOM 774 C C . ALA A 1 98 ? -12.887 2.920 17.897 1.00 92.75 98 ALA A C 1
ATOM 776 O O . ALA A 1 98 ? -13.334 1.777 17.794 1.00 92.75 98 ALA A O 1
ATOM 777 N N . GLN A 1 99 ? -13.031 3.812 16.914 1.00 92.81 99 GLN A N 1
ATOM 778 C CA . GLN A 1 99 ? -13.665 3.489 15.639 1.00 92.81 99 GLN A CA 1
ATOM 779 C C . GLN A 1 99 ? -12.841 2.472 14.829 1.00 92.81 99 GLN A C 1
ATOM 781 O O . GLN A 1 99 ? -13.395 1.519 14.277 1.00 92.81 99 GLN A O 1
ATOM 786 N N . ALA A 1 100 ? -11.516 2.641 14.783 1.00 92.31 100 ALA A N 1
ATOM 787 C CA . ALA A 1 100 ? -10.618 1.696 14.131 1.00 92.31 100 ALA A CA 1
ATOM 788 C C . ALA A 1 100 ? -10.699 0.302 14.777 1.00 92.31 100 ALA A C 1
ATOM 790 O O . ALA A 1 100 ? -10.789 -0.686 14.052 1.00 92.31 100 ALA A O 1
ATOM 791 N N . ASP A 1 101 ? -10.763 0.216 16.110 1.00 92.62 101 ASP A N 1
ATOM 792 C CA . ASP A 1 101 ? -10.958 -1.047 16.838 1.00 92.62 101 ASP A CA 1
ATOM 793 C C . ASP A 1 101 ? -12.262 -1.748 16.434 1.00 92.62 101 ASP A C 1
ATOM 795 O O . ASP A 1 101 ? -12.269 -2.951 16.153 1.00 92.62 101 ASP A O 1
ATOM 799 N N . GLN A 1 102 ? -13.366 -1.004 16.328 1.00 93.31 102 GLN A N 1
ATOM 800 C CA . GLN A 1 102 ? -14.648 -1.561 15.886 1.00 93.31 102 GLN A CA 1
ATOM 801 C C . GLN A 1 102 ? -14.576 -2.122 14.459 1.00 93.31 102 GLN A C 1
ATOM 803 O O . GLN A 1 102 ? -15.075 -3.223 14.200 1.00 93.31 102 GLN A O 1
ATOM 808 N N . PHE A 1 103 ? -13.939 -1.403 13.528 1.00 93.56 103 PHE A N 1
ATOM 809 C CA . PHE A 1 103 ? -13.763 -1.891 12.159 1.00 93.56 103 PHE A CA 1
ATOM 810 C C . PHE A 1 103 ? -12.818 -3.087 12.086 1.00 93.56 103 PHE A C 1
ATOM 812 O O . PHE A 1 103 ? -13.132 -4.050 11.395 1.00 93.56 103 PHE A O 1
ATOM 819 N N . CYS A 1 104 ? -11.711 -3.092 12.826 1.00 92.94 104 CYS A N 1
ATOM 820 C CA . CYS A 1 104 ? -10.811 -4.242 12.906 1.00 92.94 104 CYS A CA 1
ATOM 821 C C . CYS A 1 104 ? -11.520 -5.488 13.458 1.00 92.94 104 CYS A C 1
ATOM 823 O O . CYS A 1 104 ? -11.372 -6.576 12.902 1.00 92.94 104 CYS A O 1
ATOM 825 N N . SER A 1 105 ? -12.360 -5.326 14.484 1.00 91.56 105 SER A N 1
ATOM 826 C CA . SER A 1 105 ? -13.133 -6.425 15.069 1.00 91.56 105 SER A CA 1
ATOM 827 C C . SER A 1 105 ? -14.140 -7.027 14.080 1.00 91.56 105 SER A C 1
ATOM 829 O O . SER A 1 105 ? -14.204 -8.249 13.923 1.00 91.56 105 SER A O 1
ATOM 831 N N . ARG A 1 106 ? -14.895 -6.177 13.367 1.00 92.12 106 ARG A N 1
ATOM 832 C CA . ARG A 1 106 ? -15.993 -6.606 12.480 1.00 92.12 106 ARG A CA 1
ATOM 833 C C . ARG A 1 106 ? -15.555 -6.931 11.049 1.00 92.12 106 ARG A C 1
ATOM 835 O O . ARG A 1 106 ? -16.111 -7.828 10.427 1.00 92.12 106 ARG A O 1
ATOM 842 N N . LEU A 1 107 ? -14.593 -6.182 10.516 1.00 92.44 107 LEU A N 1
ATOM 843 C CA . LEU A 1 107 ? -14.185 -6.175 9.107 1.00 92.44 107 LEU A CA 1
ATOM 844 C C . LEU A 1 107 ? -12.687 -6.455 8.908 1.00 92.44 107 LEU A C 1
ATOM 846 O O . LEU A 1 107 ? -12.203 -6.356 7.786 1.00 92.44 107 LEU A O 1
ATOM 850 N N . GLY A 1 108 ? -11.949 -6.854 9.950 1.00 90.88 108 GLY A N 1
ATOM 851 C CA . GLY A 1 108 ? -10.490 -7.041 9.905 1.00 90.88 108 GLY A CA 1
ATOM 852 C C . GLY A 1 108 ? -9.963 -8.024 8.853 1.00 90.88 108 GLY A C 1
ATOM 853 O O . GLY A 1 108 ? -8.788 -7.958 8.492 1.00 90.88 108 GLY A O 1
ATOM 854 N N . ARG A 1 109 ? -10.818 -8.916 8.331 1.00 88.31 109 ARG A N 1
ATOM 855 C CA . ARG A 1 109 ? -10.479 -9.844 7.233 1.00 88.31 109 ARG A CA 1
ATOM 856 C C . ARG A 1 109 ? -10.526 -9.195 5.853 1.00 88.31 109 ARG A C 1
ATOM 858 O O . ARG A 1 109 ? -9.929 -9.720 4.920 1.00 88.31 109 ARG A O 1
ATOM 865 N N . TYR A 1 110 ? -11.241 -8.084 5.716 1.00 90.69 110 TYR A N 1
ATOM 866 C CA . TYR A 1 110 ? -11.451 -7.412 4.445 1.00 90.69 110 TYR A CA 1
ATOM 867 C C . TYR A 1 110 ? -10.488 -6.242 4.308 1.00 90.69 110 TYR A C 1
ATOM 869 O O . TYR A 1 110 ? -10.306 -5.439 5.228 1.00 90.69 110 TYR A O 1
ATOM 877 N N . ARG A 1 111 ? -9.876 -6.149 3.132 1.00 90.31 111 ARG A N 1
ATOM 878 C CA . ARG A 1 111 ? -8.967 -5.068 2.773 1.00 90.31 111 ARG A CA 1
ATOM 879 C C . ARG A 1 111 ? -9.612 -4.207 1.703 1.00 90.31 111 ARG A C 1
ATOM 881 O O . ARG A 1 111 ? -10.239 -4.722 0.783 1.00 90.31 111 ARG A O 1
ATOM 888 N N . MET A 1 112 ? -9.462 -2.900 1.852 1.00 92.19 112 MET A N 1
ATOM 889 C CA . MET A 1 112 ? -9.803 -1.924 0.829 1.00 92.19 112 MET A CA 1
ATOM 890 C C . MET A 1 112 ? -8.524 -1.253 0.330 1.00 92.19 112 MET A C 1
ATOM 892 O O . MET A 1 112 ? -7.608 -1.025 1.133 1.00 92.19 112 MET A O 1
ATOM 896 N N . PRO A 1 113 ? -8.443 -0.917 -0.966 1.00 91.81 113 PRO A N 1
ATOM 897 C CA . PRO A 1 113 ? -7.383 -0.048 -1.443 1.00 91.81 113 PRO A CA 1
ATOM 898 C C . PRO A 1 113 ? -7.477 1.304 -0.734 1.00 91.81 113 PRO A C 1
ATOM 900 O O . PRO A 1 113 ? -8.573 1.801 -0.489 1.00 91.81 113 PRO A O 1
ATOM 903 N N . PHE A 1 114 ? -6.333 1.881 -0.381 1.00 93.06 114 PHE A N 1
ATOM 904 C CA . PHE A 1 114 ? -6.296 3.132 0.371 1.00 93.06 114 PHE A CA 1
ATOM 905 C C . PHE A 1 114 ? -5.521 4.208 -0.375 1.00 93.06 114 PHE A C 1
ATOM 907 O O . PHE A 1 114 ? -6.045 5.279 -0.673 1.00 93.06 114 PHE A O 1
ATOM 914 N N . ALA A 1 115 ? -4.272 3.903 -0.709 1.00 93.56 115 ALA A N 1
ATOM 915 C CA . ALA A 1 115 ? -3.418 4.831 -1.418 1.00 93.56 115 ALA A CA 1
ATOM 916 C C . ALA A 1 115 ? -2.373 4.088 -2.243 1.00 93.56 115 ALA A C 1
ATOM 918 O O . ALA A 1 115 ? -2.086 2.915 -2.003 1.00 93.56 115 ALA A O 1
ATOM 919 N N . TRP A 1 116 ? -1.765 4.765 -3.204 1.00 95.06 116 TRP A N 1
ATOM 920 C CA . TRP A 1 116 ? -0.661 4.204 -3.967 1.00 95.06 116 TRP A CA 1
ATOM 921 C C . TRP A 1 116 ? 0.316 5.285 -4.406 1.00 95.06 116 TRP A C 1
ATOM 923 O O . TRP A 1 116 ? 0.018 6.475 -4.411 1.00 95.06 116 TRP A O 1
ATOM 933 N N . THR A 1 117 ? 1.516 4.862 -4.764 1.00 96.06 117 THR A N 1
ATOM 934 C CA . THR A 1 117 ? 2.563 5.732 -5.291 1.00 96.06 117 THR A CA 1
ATOM 935 C C . THR A 1 117 ? 3.355 4.974 -6.347 1.00 96.06 117 THR A C 1
ATOM 937 O O . THR A 1 117 ? 3.439 3.741 -6.309 1.00 96.06 117 THR A O 1
ATOM 940 N N . ALA A 1 118 ? 3.914 5.707 -7.302 1.00 95.38 118 ALA A N 1
ATOM 941 C CA . ALA A 1 118 ? 4.773 5.171 -8.344 1.00 95.38 118 ALA A CA 1
ATOM 942 C C . ALA A 1 118 ? 6.105 5.915 -8.311 1.00 95.38 118 ALA A C 1
ATOM 944 O O . ALA A 1 118 ? 6.160 7.133 -8.464 1.00 95.38 118 ALA A O 1
ATOM 945 N N . ILE A 1 119 ? 7.179 5.165 -8.105 1.00 93.75 119 ILE A N 1
ATOM 946 C CA . ILE A 1 119 ? 8.535 5.685 -7.984 1.00 93.75 119 ILE A CA 1
ATOM 947 C C . ILE A 1 119 ? 9.301 5.247 -9.218 1.00 93.75 119 ILE A C 1
ATOM 949 O O . ILE A 1 119 ? 9.331 4.066 -9.561 1.00 93.75 119 ILE A O 1
ATOM 953 N N . HIS A 1 120 ? 9.929 6.200 -9.892 1.00 92.94 120 HIS A N 1
ATOM 954 C CA . HIS A 1 120 ? 10.744 5.906 -11.060 1.00 92.94 120 HIS A CA 1
ATOM 955 C C . HIS A 1 120 ? 11.965 5.076 -10.668 1.00 92.94 120 HIS A C 1
ATOM 957 O O . HIS A 1 120 ? 12.766 5.513 -9.839 1.00 92.94 120 HIS A O 1
ATOM 963 N N . LEU A 1 121 ? 12.115 3.883 -11.250 1.00 91.75 121 LEU A N 1
ATOM 964 C CA . LEU A 1 121 ? 13.146 2.949 -10.806 1.00 91.75 121 LEU A CA 1
ATOM 965 C C . LEU A 1 121 ? 14.558 3.492 -11.062 1.00 91.75 121 LEU A C 1
ATOM 967 O O . LEU A 1 121 ? 15.440 3.325 -10.220 1.00 91.75 121 LEU A O 1
ATOM 971 N N . MET A 1 122 ? 14.778 4.188 -12.183 1.00 87.56 122 MET A N 1
ATOM 972 C CA . MET A 1 122 ? 16.111 4.720 -12.487 1.00 87.56 122 MET A CA 1
ATOM 973 C C . MET 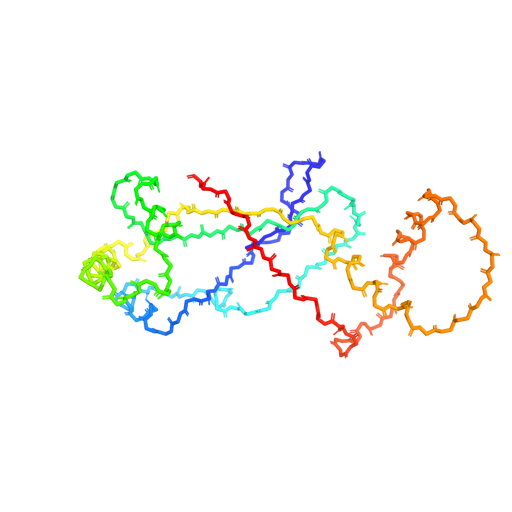A 1 122 ? 16.538 5.812 -11.514 1.00 87.56 122 MET A C 1
ATOM 975 O O . MET A 1 122 ? 17.732 5.962 -11.292 1.00 87.56 122 MET A O 1
ATOM 979 N N . ASN A 1 123 ? 15.611 6.549 -10.898 1.00 87.00 123 ASN A N 1
ATOM 980 C CA . ASN A 1 123 ? 15.981 7.509 -9.858 1.00 87.00 123 ASN A CA 1
ATOM 981 C C . ASN A 1 123 ? 16.597 6.797 -8.650 1.00 87.00 123 ASN A C 1
ATOM 983 O O . ASN A 1 123 ? 17.610 7.254 -8.137 1.00 87.00 123 ASN A O 1
ATOM 987 N N . ILE A 1 124 ? 16.047 5.644 -8.257 1.00 85.94 124 ILE A N 1
ATOM 988 C CA . ILE A 1 124 ? 16.578 4.835 -7.150 1.00 85.94 124 ILE A CA 1
ATOM 989 C C . ILE A 1 124 ? 18.000 4.363 -7.477 1.00 85.94 124 ILE A C 1
ATOM 991 O O . ILE A 1 124 ? 18.911 4.551 -6.677 1.00 85.94 124 ILE A O 1
ATOM 995 N N . ILE A 1 125 ? 18.201 3.818 -8.681 1.00 82.31 125 ILE A N 1
ATOM 996 C CA . ILE A 1 125 ? 19.497 3.288 -9.131 1.00 82.31 125 ILE A CA 1
ATOM 997 C C . ILE A 1 125 ? 20.529 4.413 -9.308 1.00 82.31 125 ILE A C 1
ATOM 999 O O . ILE A 1 125 ? 21.672 4.292 -8.877 1.00 82.31 125 ILE A O 1
ATOM 1003 N N . ASN A 1 126 ? 20.142 5.540 -9.909 1.00 80.00 126 ASN A N 1
ATOM 1004 C CA . ASN A 1 126 ? 21.059 6.647 -10.183 1.00 80.00 126 ASN A CA 1
ATOM 1005 C C . ASN A 1 126 ? 21.442 7.424 -8.919 1.00 80.00 126 ASN A C 1
ATOM 1007 O O . ASN A 1 126 ? 22.577 7.893 -8.825 1.00 80.00 126 ASN A O 1
ATOM 1011 N N . SER A 1 127 ? 20.542 7.539 -7.936 1.00 70.62 127 SER A N 1
ATOM 1012 C CA . SER A 1 127 ? 20.869 8.123 -6.630 1.00 70.62 127 SER A CA 1
ATOM 1013 C C . SER A 1 127 ? 21.986 7.355 -5.914 1.00 70.62 127 SER A C 1
ATOM 1015 O O . SER A 1 127 ? 22.741 7.965 -5.163 1.00 70.62 127 SER A O 1
ATOM 1017 N N . MET A 1 128 ? 22.164 6.059 -6.197 1.00 64.31 128 MET A N 1
ATOM 1018 C CA . MET A 1 128 ? 23.274 5.264 -5.657 1.00 64.31 128 MET A CA 1
ATOM 1019 C C . MET A 1 128 ? 24.630 5.624 -6.291 1.00 64.31 128 MET A C 1
ATOM 1021 O O . MET A 1 128 ? 25.663 5.454 -5.653 1.00 64.31 128 MET A O 1
ATOM 1025 N N . GLY A 1 129 ? 24.649 6.159 -7.518 1.00 56.19 129 GLY A N 1
ATOM 1026 C CA . GLY A 1 129 ? 25.876 6.499 -8.253 1.00 56.19 129 GLY A CA 1
ATOM 1027 C C . GLY A 1 129 ? 26.384 7.936 -8.072 1.00 56.19 129 GLY A C 1
ATOM 1028 O O . GLY A 1 129 ? 27.426 8.282 -8.625 1.00 56.19 129 GLY A O 1
ATOM 1029 N N . ALA A 1 130 ? 25.662 8.799 -7.348 1.00 51.75 130 ALA A N 1
ATOM 1030 C CA . ALA A 1 130 ? 26.024 10.213 -7.184 1.00 51.75 130 ALA A CA 1
ATOM 1031 C C . ALA A 1 130 ? 26.998 10.488 -6.021 1.00 51.75 130 ALA A C 1
ATOM 1033 O O . ALA A 1 130 ? 27.605 11.554 -5.999 1.00 51.75 130 ALA A O 1
ATOM 1034 N N . CYS A 1 131 ? 27.170 9.540 -5.093 1.00 44.72 131 CYS A N 1
ATOM 1035 C CA . CYS A 1 131 ? 28.066 9.673 -3.933 1.00 44.72 131 CYS A CA 1
ATOM 1036 C C . CYS A 1 131 ? 29.567 9.584 -4.304 1.00 44.72 131 CYS A C 1
ATOM 1038 O O . CYS A 1 131 ? 30.432 9.880 -3.493 1.00 44.72 131 CYS A O 1
ATOM 1040 N N . GLU A 1 132 ? 29.885 9.205 -5.544 1.00 47.19 132 GLU A N 1
ATOM 1041 C CA . GLU A 1 132 ? 31.248 8.966 -6.050 1.00 47.19 132 GLU A CA 1
ATOM 1042 C C . GLU A 1 132 ? 31.977 10.237 -6.546 1.00 47.19 132 GLU A C 1
ATOM 1044 O O . GLU A 1 132 ? 32.924 10.136 -7.317 1.00 47.19 132 GLU A O 1
ATOM 1049 N N . ARG A 1 133 ? 31.533 11.456 -6.202 1.00 50.09 133 ARG A N 1
ATOM 1050 C CA . ARG A 1 133 ? 32.115 12.689 -6.784 1.00 50.09 133 ARG A CA 1
ATOM 1051 C C . ARG A 1 133 ? 32.561 13.763 -5.799 1.00 50.09 133 ARG A C 1
ATOM 1053 O O . ARG A 1 133 ? 32.542 14.926 -6.167 1.00 50.09 133 ARG A O 1
ATOM 1060 N N . ASP A 1 134 ? 33.040 13.370 -4.627 1.00 38.56 134 ASP A N 1
ATOM 1061 C CA . ASP A 1 134 ? 33.898 14.240 -3.809 1.00 38.56 134 ASP A CA 1
ATOM 1062 C C . ASP A 1 134 ? 35.170 13.487 -3.401 1.00 38.56 134 ASP A C 1
ATOM 1064 O O . ASP A 1 134 ? 35.462 13.294 -2.227 1.00 38.56 134 ASP A O 1
ATOM 1068 N N . SER A 1 135 ? 35.921 13.004 -4.392 1.00 50.38 135 SER A N 1
ATOM 1069 C CA . SER A 1 135 ? 37.354 12.758 -4.236 1.00 50.38 135 SER A CA 1
ATOM 1070 C C . SER A 1 135 ? 38.015 12.695 -5.616 1.00 50.38 135 SER A C 1
ATOM 1072 O O . SER A 1 135 ? 37.600 11.920 -6.471 1.00 50.38 135 SER A O 1
ATOM 1074 N N . ASP A 1 136 ? 39.036 13.531 -5.785 1.00 36.78 136 ASP A N 1
ATOM 1075 C CA . ASP A 1 136 ? 39.992 13.634 -6.894 1.00 36.78 136 ASP A CA 1
ATOM 1076 C C . ASP A 1 136 ? 39.612 14.384 -8.189 1.00 36.78 136 ASP A C 1
ATOM 1078 O O . ASP A 1 136 ? 39.092 13.835 -9.155 1.00 36.78 136 ASP A O 1
ATOM 1082 N N . SER A 1 137 ? 40.047 15.652 -8.191 1.00 41.94 137 SER A N 1
ATOM 1083 C CA . SER A 1 137 ? 41.021 16.231 -9.136 1.00 41.94 137 SER A CA 1
ATOM 1084 C C . SER A 1 137 ? 40.617 16.504 -10.598 1.00 41.94 137 SER A C 1
ATOM 1086 O O . SER A 1 137 ? 39.958 15.726 -11.281 1.00 41.94 137 SER A O 1
ATOM 1088 N N . GLU A 1 138 ? 41.065 17.671 -11.076 1.00 42.94 138 GLU A N 1
ATOM 1089 C CA . GLU A 1 138 ? 40.884 18.225 -12.421 1.00 42.94 138 GLU A CA 1
ATOM 1090 C C . GLU A 1 138 ? 41.094 17.225 -13.571 1.00 42.94 138 GLU A C 1
ATOM 1092 O O . GLU A 1 138 ? 42.153 16.614 -13.709 1.00 42.94 138 GLU A O 1
ATOM 1097 N N . SER A 1 139 ? 40.141 17.188 -14.505 1.00 38.47 139 SER A N 1
ATOM 1098 C CA . SER A 1 139 ? 40.452 17.166 -15.939 1.00 38.47 139 SER A CA 1
ATOM 1099 C C . SER A 1 139 ? 39.210 17.453 -16.776 1.00 38.47 139 SER A C 1
ATOM 1101 O O . SER A 1 139 ? 38.195 16.753 -16.726 1.00 38.47 139 SER A O 1
ATOM 1103 N N . GLU A 1 140 ? 39.318 18.507 -17.577 1.00 43.25 140 GLU A N 1
ATOM 1104 C CA . GLU A 1 140 ? 38.382 18.903 -18.617 1.00 43.25 140 GLU A CA 1
ATOM 1105 C C . GLU A 1 140 ? 38.075 17.746 -19.576 1.00 43.25 140 GLU A C 1
ATOM 1107 O O . GLU A 1 140 ? 38.955 17.351 -20.332 1.00 43.25 140 GLU A O 1
ATOM 1112 N N . ARG A 1 141 ? 36.819 17.273 -19.642 1.00 43.47 141 ARG A N 1
ATOM 1113 C CA . ARG A 1 141 ? 36.165 16.837 -20.898 1.00 43.47 141 ARG A CA 1
ATOM 1114 C C . ARG A 1 141 ? 34.655 17.076 -20.812 1.00 43.47 141 ARG A C 1
ATOM 1116 O O . ARG A 1 141 ? 33.940 16.400 -20.072 1.00 43.47 141 ARG A O 1
ATOM 1123 N N . LYS A 1 142 ? 34.158 18.037 -21.601 1.00 43.66 142 LYS A N 1
ATOM 1124 C CA . LYS A 1 142 ? 32.727 18.237 -21.897 1.00 43.66 142 LYS A CA 1
ATOM 1125 C C . LYS A 1 142 ? 32.165 16.958 -22.529 1.00 43.66 142 LYS A C 1
ATOM 1127 O O . LYS A 1 142 ? 32.274 16.768 -23.735 1.00 43.66 142 LYS A O 1
ATOM 1132 N N . SER A 1 143 ? 31.556 16.091 -21.723 1.00 42.00 143 SER A N 1
ATOM 1133 C CA . SER A 1 143 ? 30.707 15.010 -22.234 1.00 42.00 143 SER A CA 1
ATOM 1134 C C . SER A 1 143 ? 29.293 15.545 -22.426 1.00 42.00 143 SER A C 1
ATOM 1136 O O . SER A 1 143 ? 28.724 16.204 -21.552 1.00 42.00 143 SER A O 1
ATOM 1138 N N . THR A 1 144 ? 28.735 15.313 -23.610 1.00 50.34 144 THR A N 1
ATOM 1139 C CA . THR A 1 144 ? 27.376 15.751 -23.937 1.00 50.34 144 THR A CA 1
ATOM 1140 C C . THR A 1 144 ? 26.356 14.874 -23.206 1.00 50.34 144 THR A C 1
ATOM 1142 O O . THR A 1 144 ? 26.586 13.690 -22.955 1.00 50.34 144 THR A O 1
ATOM 1145 N N . TRP A 1 145 ? 25.204 15.450 -22.852 1.00 40.53 145 TRP A N 1
ATOM 1146 C CA . TRP A 1 145 ? 24.129 14.806 -22.074 1.00 40.53 145 TRP A CA 1
ATOM 1147 C C . TRP A 1 145 ? 23.727 13.404 -22.587 1.00 40.53 145 TRP A C 1
ATOM 1149 O O . TRP A 1 145 ? 23.339 12.532 -21.805 1.00 40.53 145 TRP A O 1
ATOM 1159 N N . ASN A 1 146 ? 23.890 13.153 -23.889 1.00 42.88 146 ASN A N 1
ATOM 1160 C CA . ASN A 1 146 ? 23.566 11.884 -24.538 1.00 42.88 146 ASN A CA 1
ATOM 1161 C C . ASN A 1 146 ? 24.583 10.757 -24.246 1.00 42.88 146 ASN A C 1
ATOM 1163 O O . ASN A 1 146 ? 24.182 9.597 -24.153 1.00 42.88 146 ASN A O 1
ATOM 1167 N N . GLU A 1 147 ? 25.869 11.063 -24.031 1.00 39.00 147 GLU A N 1
ATOM 1168 C CA . GLU A 1 147 ? 26.885 10.058 -23.662 1.00 39.00 147 GLU A CA 1
ATOM 1169 C C . GLU A 1 147 ? 26.732 9.578 -22.217 1.00 39.00 147 GLU A C 1
ATOM 1171 O O . GLU A 1 147 ? 26.917 8.395 -21.925 1.00 39.00 147 GLU A O 1
ATOM 1176 N N . ARG A 1 148 ? 26.333 10.475 -21.305 1.00 49.75 148 ARG A N 1
ATOM 1177 C CA . ARG A 1 148 ? 26.094 10.123 -19.897 1.00 49.75 148 ARG A CA 1
ATOM 1178 C C . ARG A 1 148 ? 24.953 9.107 -19.758 1.00 49.75 148 ARG A C 1
ATOM 1180 O O . ARG A 1 148 ? 25.062 8.196 -18.941 1.00 49.75 148 ARG A O 1
ATOM 1187 N N . LYS A 1 149 ? 23.906 9.210 -20.590 1.00 47.47 149 LYS A N 1
ATOM 1188 C CA . LYS A 1 149 ? 22.821 8.214 -20.665 1.00 47.47 149 LYS A CA 1
ATOM 1189 C C . LYS A 1 149 ? 23.310 6.847 -21.157 1.00 47.47 149 LYS A C 1
ATOM 1191 O O . LYS A 1 149 ? 22.947 5.843 -20.554 1.00 47.47 149 LYS A O 1
ATOM 1196 N N . LYS A 1 150 ? 24.157 6.801 -22.196 1.00 48.12 150 LYS A N 1
ATOM 1197 C CA . LYS A 1 150 ? 24.725 5.540 -22.714 1.00 48.12 150 LYS A CA 1
ATOM 1198 C C . LYS A 1 150 ? 25.612 4.834 -21.682 1.00 48.12 150 LYS A C 1
ATOM 1200 O O . LYS A 1 150 ? 25.410 3.655 -21.426 1.00 48.12 150 LYS A O 1
ATOM 1205 N N . LYS A 1 151 ? 26.499 5.566 -20.997 1.00 47.06 151 LYS A N 1
ATOM 1206 C CA . LYS A 1 151 ? 27.361 5.003 -19.936 1.00 47.06 151 LYS A CA 1
ATOM 1207 C C . LYS A 1 151 ? 26.611 4.538 -18.683 1.00 47.06 151 LYS A C 1
ATOM 1209 O O . LYS A 1 151 ? 27.111 3.677 -17.963 1.00 47.06 151 LYS A O 1
ATOM 1214 N N . ALA A 1 152 ? 25.454 5.126 -18.376 1.00 48.97 152 ALA A N 1
ATOM 1215 C CA . ALA A 1 152 ? 24.592 4.645 -17.295 1.00 48.97 152 ALA A CA 1
ATOM 1216 C C . ALA A 1 152 ? 23.886 3.335 -17.681 1.00 48.97 152 ALA A C 1
ATOM 1218 O O . ALA A 1 152 ? 23.704 2.468 -16.835 1.00 48.97 152 ALA A O 1
ATOM 1219 N N . PHE A 1 153 ? 23.539 3.179 -18.962 1.00 44.94 153 PHE A N 1
ATOM 1220 C CA . PHE A 1 153 ? 22.873 1.990 -19.486 1.00 44.94 153 PHE A CA 1
ATOM 1221 C C . PHE A 1 153 ? 23.824 0.792 -19.640 1.00 44.94 153 PHE A C 1
ATOM 1223 O O . PHE A 1 153 ? 23.460 -0.322 -19.286 1.00 44.94 153 PHE A O 1
ATOM 1230 N N . GLU A 1 154 ? 25.065 1.014 -20.087 1.00 42.41 154 GLU A N 1
ATOM 1231 C CA . GLU A 1 154 ? 26.073 -0.056 -20.211 1.00 42.41 154 GLU A CA 1
ATOM 1232 C C . GLU A 1 154 ? 26.488 -0.652 -18.857 1.00 42.41 154 GLU A C 1
ATOM 1234 O O . GLU A 1 154 ? 26.777 -1.842 -18.777 1.00 42.41 154 GLU A O 1
ATOM 1239 N N . ARG A 1 155 ? 26.418 0.124 -17.765 1.00 50.41 155 ARG A N 1
ATOM 1240 C CA . ARG A 1 155 ? 26.633 -0.384 -16.396 1.00 50.41 155 ARG A CA 1
ATOM 1241 C C . ARG A 1 155 ? 25.531 -1.320 -15.885 1.00 50.41 155 ARG A C 1
ATOM 1243 O O . ARG A 1 155 ? 25.705 -1.921 -14.832 1.00 50.41 155 ARG A O 1
ATOM 1250 N N . LEU A 1 156 ? 24.414 -1.445 -16.603 1.00 47.59 156 LEU A N 1
ATOM 1251 C CA . LEU A 1 156 ? 23.335 -2.380 -16.273 1.00 47.59 156 LEU A CA 1
ATOM 1252 C C . LEU A 1 156 ? 23.505 -3.744 -16.968 1.00 47.59 156 LEU A C 1
ATOM 1254 O O . LEU A 1 156 ? 22.751 -4.668 -16.672 1.00 47.59 156 LEU A O 1
ATOM 1258 N N . SER A 1 157 ? 24.481 -3.887 -17.874 1.00 43.03 157 SER A N 1
ATOM 1259 C CA . SER A 1 157 ? 24.824 -5.168 -18.497 1.00 43.03 157 SER A CA 1
ATOM 1260 C C . SER A 1 157 ? 25.759 -5.947 -17.571 1.00 43.03 157 SER A C 1
ATOM 1262 O O . SER A 1 157 ? 26.980 -5.896 -17.706 1.00 43.03 157 SER A O 1
ATOM 1264 N N . VAL A 1 158 ? 25.171 -6.632 -16.594 1.00 49.44 158 VAL A N 1
ATOM 1265 C CA . VAL A 1 158 ? 25.874 -7.500 -15.643 1.00 49.44 158 VAL A CA 1
ATOM 1266 C C . VAL A 1 158 ? 26.419 -8.720 -16.394 1.00 49.44 158 VAL A C 1
ATOM 1268 O O . VAL A 1 158 ? 25.654 -9.566 -16.851 1.00 49.44 158 VAL A O 1
ATOM 1271 N N . GLY A 1 159 ? 27.743 -8.782 -16.556 1.00 44.69 159 GLY A N 1
ATOM 1272 C CA . GLY A 1 159 ? 28.449 -10.042 -16.791 1.00 44.69 159 GLY A CA 1
ATOM 1273 C C . GLY A 1 159 ? 28.430 -10.903 -15.524 1.00 44.69 159 GLY A C 1
ATOM 1274 O O . GLY A 1 159 ? 28.257 -10.361 -14.437 1.00 44.69 159 GLY A O 1
ATOM 1275 N N . ASP A 1 160 ? 28.585 -12.217 -15.699 1.00 41.97 160 ASP A N 1
ATOM 1276 C CA . ASP A 1 160 ? 28.525 -13.322 -14.717 1.00 41.97 160 ASP A CA 1
ATOM 1277 C C . ASP A 1 160 ? 29.460 -13.183 -13.482 1.00 41.97 160 ASP A C 1
ATOM 1279 O O . ASP A 1 160 ? 30.285 -14.047 -13.189 1.00 41.97 160 ASP A O 1
ATOM 1283 N N . GLU A 1 161 ? 29.351 -12.105 -12.708 1.00 42.19 161 GLU A N 1
ATOM 1284 C CA . GLU A 1 161 ? 29.977 -11.998 -11.393 1.00 42.19 161 GLU A CA 1
ATOM 1285 C C . GLU A 1 161 ? 28.979 -12.403 -10.310 1.00 42.19 161 GLU A C 1
ATOM 1287 O O . GLU A 1 161 ? 27.857 -11.902 -10.229 1.00 42.19 161 GLU A O 1
ATOM 1292 N N . VAL A 1 162 ? 29.404 -13.335 -9.457 1.00 43.19 162 VAL A N 1
ATOM 1293 C CA . VAL A 1 162 ? 28.662 -13.789 -8.280 1.00 43.19 162 VAL A CA 1
ATOM 1294 C C . VAL A 1 162 ? 28.407 -12.577 -7.381 1.00 43.19 162 VAL A C 1
ATOM 1296 O O . VAL A 1 162 ? 29.287 -12.141 -6.641 1.00 43.19 162 VAL A O 1
ATOM 1299 N N . CYS A 1 163 ? 27.206 -12.001 -7.478 1.00 46.41 163 CYS A N 1
ATOM 1300 C CA . CYS A 1 163 ? 26.801 -10.800 -6.757 1.00 46.41 163 CYS A CA 1
ATOM 1301 C C . CYS A 1 163 ? 26.942 -11.003 -5.242 1.00 46.41 163 CYS A C 1
ATOM 1303 O O . CYS A 1 163 ? 26.078 -11.597 -4.595 1.00 46.41 163 CYS A O 1
ATOM 1305 N N . GLY A 1 164 ? 28.019 -10.492 -4.650 1.00 45.94 164 GLY A N 1
ATOM 1306 C CA . GLY A 1 164 ? 28.152 -10.435 -3.202 1.00 45.94 164 GLY A CA 1
ATOM 1307 C C . GLY A 1 164 ? 27.090 -9.501 -2.623 1.00 45.94 164 GLY A C 1
ATOM 1308 O O . GLY A 1 164 ? 27.168 -8.291 -2.804 1.00 45.94 164 GLY A O 1
ATOM 1309 N N . PHE A 1 165 ? 26.122 -10.034 -1.871 1.00 54.38 165 PHE A N 1
ATOM 1310 C CA . PHE A 1 165 ? 25.087 -9.236 -1.187 1.00 54.38 165 PHE A CA 1
ATOM 1311 C C . PHE A 1 165 ? 25.646 -8.207 -0.180 1.00 54.38 165 PHE A C 1
ATOM 1313 O O . PHE A 1 165 ? 24.906 -7.353 0.302 1.00 54.38 165 PHE A O 1
ATOM 1320 N N . ASN A 1 166 ? 26.949 -8.256 0.115 1.00 53.56 166 ASN A N 1
ATOM 1321 C CA . ASN A 1 166 ? 27.617 -7.410 1.103 1.00 53.56 166 ASN A CA 1
ATOM 1322 C C . ASN A 1 166 ? 28.154 -6.075 0.548 1.00 53.56 166 ASN A C 1
ATOM 1324 O O . ASN A 1 166 ? 28.616 -5.256 1.339 1.00 53.56 166 ASN A O 1
ATOM 1328 N N . SER A 1 167 ? 28.117 -5.827 -0.768 1.00 57.16 167 SER A N 1
ATOM 1329 C CA . SER A 1 167 ? 28.650 -4.588 -1.373 1.00 57.16 167 SER A CA 1
ATOM 1330 C C . SER A 1 167 ? 27.586 -3.528 -1.696 1.00 57.16 167 SER A C 1
ATOM 1332 O O . SER A 1 167 ? 27.920 -2.434 -2.155 1.00 57.16 167 SER A O 1
ATOM 1334 N N . PHE A 1 168 ? 26.304 -3.801 -1.434 1.00 62.47 168 PHE A N 1
ATOM 1335 C CA . PHE A 1 168 ? 25.230 -2.855 -1.729 1.00 62.47 168 PHE A CA 1
ATOM 1336 C C . PHE A 1 168 ? 25.178 -1.726 -0.694 1.00 62.47 168 PHE A C 1
ATOM 1338 O O . PHE A 1 168 ? 24.909 -1.943 0.487 1.00 62.47 168 PHE A O 1
ATOM 1345 N N . ARG A 1 169 ? 25.381 -0.485 -1.149 1.00 68.94 169 ARG A N 1
ATOM 1346 C CA . ARG A 1 169 ? 25.074 0.711 -0.354 1.00 68.94 169 ARG A CA 1
ATOM 1347 C C . ARG A 1 169 ? 23.549 0.894 -0.323 1.00 68.94 169 ARG A C 1
ATOM 1349 O O . ARG A 1 169 ? 22.956 1.057 -1.390 1.00 68.94 169 ARG A O 1
ATOM 1356 N N . PRO A 1 170 ? 22.894 0.872 0.850 1.00 73.50 170 PRO A N 1
ATOM 1357 C CA . PRO A 1 170 ? 21.454 1.078 0.922 1.00 73.50 170 PRO A CA 1
ATOM 1358 C C . PRO A 1 170 ? 21.107 2.520 0.531 1.00 73.50 170 PRO A C 1
ATOM 1360 O O . PRO A 1 170 ? 21.707 3.470 1.032 1.00 73.50 170 PRO A O 1
ATOM 1363 N N . ALA A 1 171 ? 20.119 2.684 -0.346 1.00 77.38 171 ALA A N 1
ATOM 1364 C CA . ALA A 1 171 ? 19.497 3.973 -0.621 1.00 77.38 171 ALA A CA 1
ATOM 1365 C C . ALA A 1 171 ? 18.195 4.083 0.178 1.00 77.38 171 ALA A C 1
ATOM 1367 O O . ALA A 1 171 ? 17.296 3.252 0.034 1.00 77.3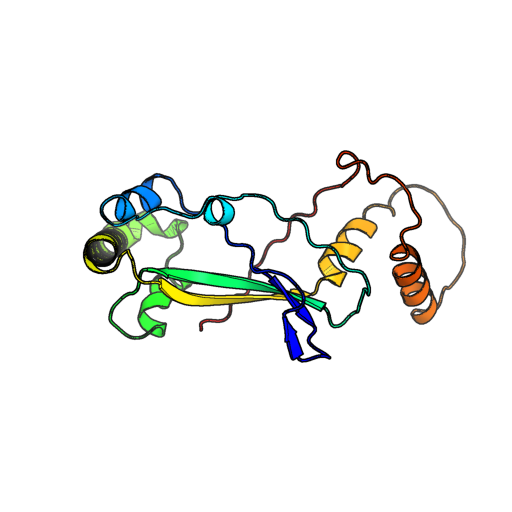8 171 ALA A O 1
ATOM 1368 N N . THR A 1 172 ? 18.080 5.121 1.005 1.00 82.25 172 THR A N 1
ATOM 1369 C CA . THR A 1 172 ? 16.830 5.435 1.704 1.00 82.25 172 THR A CA 1
ATOM 1370 C C . THR A 1 172 ? 15.965 6.303 0.805 1.00 82.25 172 THR A C 1
ATOM 1372 O O . THR A 1 172 ? 16.360 7.401 0.417 1.00 82.25 172 THR A O 1
ATOM 1375 N N . LEU A 1 173 ? 14.769 5.818 0.488 1.00 82.19 173 LEU A N 1
ATOM 1376 C CA . LEU A 1 173 ? 13.785 6.560 -0.283 1.00 82.19 173 LEU A CA 1
ATOM 1377 C C . LEU A 1 173 ? 12.717 7.132 0.654 1.00 82.19 173 LEU A C 1
ATOM 1379 O O . LEU A 1 173 ? 11.970 6.379 1.277 1.00 82.19 173 LEU A O 1
ATOM 1383 N N . THR A 1 174 ? 12.600 8.456 0.698 1.00 83.88 174 THR A N 1
ATOM 1384 C CA . THR A 1 174 ? 11.478 9.125 1.365 1.00 83.88 174 THR A CA 1
ATOM 1385 C C . THR A 1 174 ? 10.384 9.399 0.342 1.00 83.88 174 THR A C 1
ATOM 1387 O O . THR A 1 174 ? 10.578 10.184 -0.586 1.00 83.88 174 THR A O 1
ATOM 1390 N N . VAL A 1 175 ? 9.224 8.765 0.510 1.00 83.75 175 VAL A N 1
ATOM 1391 C CA . VAL A 1 175 ? 8.052 9.006 -0.339 1.00 83.75 175 VAL A CA 1
ATOM 1392 C C . VAL A 1 175 ? 7.091 9.930 0.387 1.00 83.75 175 VAL A C 1
ATOM 1394 O O . VAL A 1 175 ? 6.541 9.567 1.421 1.00 83.75 175 VAL A O 1
ATOM 1397 N N . THR A 1 176 ? 6.876 11.116 -0.170 1.00 81.44 176 THR A N 1
ATOM 1398 C CA . THR A 1 176 ? 5.971 12.124 0.399 1.00 81.44 176 THR A CA 1
ATOM 1399 C C . THR A 1 176 ? 4.628 12.201 -0.321 1.00 81.44 176 THR A C 1
ATOM 1401 O O . THR A 1 176 ? 3.679 12.750 0.226 1.00 81.44 176 THR A O 1
ATOM 1404 N N . ASN A 1 177 ? 4.532 11.635 -1.528 1.00 83.81 177 ASN A N 1
ATOM 1405 C CA . ASN A 1 177 ? 3.350 11.733 -2.376 1.00 83.81 177 ASN A CA 1
ATOM 1406 C C . ASN A 1 177 ? 2.687 10.369 -2.554 1.00 83.81 177 ASN A C 1
ATOM 1408 O O . ASN A 1 177 ? 3.255 9.453 -3.158 1.00 83.81 177 ASN A O 1
ATOM 1412 N N . PHE A 1 178 ? 1.455 10.278 -2.066 1.00 88.62 178 PHE A N 1
ATOM 1413 C CA . PHE A 1 178 ? 0.561 9.155 -2.282 1.00 88.62 178 PHE A CA 1
ATOM 1414 C C . PHE A 1 178 ? -0.736 9.658 -2.910 1.00 88.62 178 PHE A C 1
ATOM 1416 O O . PHE A 1 178 ? -1.288 10.679 -2.503 1.00 88.62 178 PHE A O 1
ATOM 1423 N N . PHE A 1 179 ? -1.225 8.925 -3.900 1.00 89.19 179 PHE A N 1
ATOM 1424 C CA . PHE A 1 179 ? -2.524 9.144 -4.511 1.00 89.19 179 PHE A CA 1
ATOM 1425 C C . PHE A 1 179 ? -3.565 8.341 -3.740 1.00 89.19 179 PHE A C 1
ATOM 1427 O O . PHE A 1 179 ? -3.379 7.139 -3.540 1.00 89.19 179 PHE A O 1
ATOM 1434 N N . LYS A 1 180 ? -4.656 8.991 -3.324 1.00 86.44 180 LYS A N 1
ATOM 1435 C CA . LYS A 1 180 ? -5.845 8.284 -2.830 1.00 86.44 180 LYS A CA 1
ATOM 1436 C C . LYS A 1 180 ? -6.416 7.411 -3.948 1.00 86.44 180 LYS A C 1
ATOM 1438 O O . LYS A 1 180 ? -6.390 7.827 -5.111 1.00 86.44 180 LYS A O 1
ATOM 1443 N N . GLN A 1 181 ? -6.855 6.205 -3.601 1.00 78.12 181 GLN A N 1
ATOM 1444 C CA . GLN A 1 181 ? -7.505 5.306 -4.555 1.00 78.12 181 GLN A CA 1
ATOM 1445 C C . GLN A 1 181 ? -9.016 5.527 -4.606 1.00 78.12 181 GLN A C 1
ATOM 1447 O O . GLN A 1 181 ? -9.562 6.053 -3.615 1.00 78.12 181 GLN A O 1
#

pLDDT: mean 77.5, std 18.53, range [36.78, 97.06]

Radius of gyration: 21.71 Å; chains: 1; bounding box: 59×38×48 Å

Organism: Engystomops pustulosus (NCBI:txid76066)